Protein AF-A0A498EM86-F1 (afdb_monomer_lite)

pLDDT: mean 83.95, std 16.19, range [26.14, 98.5]

Radius of gyration: 15.12 Å; chains: 1; bounding box: 39×37×33 Å

Sequence (147 aa):
GKTGVGKTAASRYLLGHLREDASHYDDIHLTVVFLNCDGLTSSYQIATRLVNEFRSESNQISTTGYPLGSVYEMLWQELDECGGTIIIVLDEIDHVNDDSILYQLPRARANGNLDVAKVGLIGISNDFSFRDDLSPKVKSSLCEQEI

Secondary structure (DSSP, 8-state):
--------HHHHHHHHHHHHHHTT-TT--EEEEEEE-TT--SHHHHHHHHHHHHS-GGGPPPSSSS-HHHHHHHHHHHHHHH-SEEEEEEESGGG-S-THHHHHHHHTTTTTS-SS-EEEEEE--S-SSHHHHS-HHHHTTS-----

Foldseek 3Di:
DDDDPDDPPVVVVVVVVVVVVCVVPPPAPEAEAEDECVVPAEPLQVLLVLLQSLDDPVPRDDSDDDDSVVSLLSSLVSQQVSFGEYEYEYEQCLNYPYCVNLLCQQCVVVVVSHDGYHYHYHYHHPDPCSLVVDDPSSVVSHDDDDD

Structure (mmCIF, N/CA/C/O backbone):
data_AF-A0A498EM86-F1
#
_entry.id   AF-A0A498EM86-F1
#
loop_
_atom_site.group_PDB
_atom_site.id
_atom_site.type_symbol
_atom_site.label_atom_id
_atom_site.label_alt_id
_atom_site.label_comp_id
_atom_site.label_asym_id
_atom_site.label_entity_id
_atom_site.label_seq_id
_atom_site.pdbx_PDB_ins_code
_atom_site.Cartn_x
_atom_site.Cartn_y
_atom_site.Cartn_z
_atom_site.occupancy
_atom_site.B_iso_or_equiv
_atom_site.auth_seq_id
_atom_site.auth_comp_id
_atom_site.auth_asym_id
_atom_site.auth_atom_id
_atom_site.pdbx_PDB_model_num
ATOM 1 N N . GLY A 1 1 ? -4.298 20.903 -8.426 1.00 28.09 1 GLY A N 1
ATOM 2 C CA . GLY A 1 1 ? -5.607 21.269 -7.861 1.00 28.09 1 GLY A CA 1
ATOM 3 C C . GLY A 1 1 ? -6.667 20.366 -8.446 1.00 28.09 1 GLY A C 1
ATOM 4 O O . GLY A 1 1 ? -6.663 20.220 -9.655 1.00 28.09 1 GLY A O 1
ATOM 5 N N . LYS A 1 2 ? -7.520 19.820 -7.567 1.00 26.14 2 LYS A N 1
ATOM 6 C CA . LYS A 1 2 ? -8.836 19.189 -7.792 1.00 26.14 2 LYS A CA 1
ATOM 7 C C . LYS A 1 2 ? -8.917 18.002 -8.771 1.00 26.14 2 LYS A C 1
ATOM 9 O O . LYS A 1 2 ? -8.763 18.161 -9.973 1.00 26.14 2 LYS A O 1
ATOM 14 N N . THR A 1 3 ? -9.194 16.840 -8.174 1.00 47.88 3 THR A N 1
ATOM 15 C CA . THR A 1 3 ? -9.967 15.686 -8.674 1.00 47.88 3 THR A CA 1
ATOM 16 C C . THR A 1 3 ? -10.170 15.558 -10.189 1.00 47.88 3 THR A C 1
ATOM 18 O O . THR A 1 3 ? -10.907 16.314 -10.816 1.00 47.88 3 THR A O 1
ATOM 21 N N . GLY A 1 4 ? -9.609 14.485 -10.749 1.00 34.81 4 GLY A N 1
ATOM 22 C CA . GLY A 1 4 ? -9.883 14.006 -12.099 1.00 34.81 4 GLY A CA 1
ATOM 23 C C . GLY A 1 4 ? -10.125 12.506 -12.064 1.00 34.81 4 GLY A C 1
ATOM 24 O O . GLY A 1 4 ? -9.193 11.716 -12.055 1.00 34.81 4 GLY A O 1
ATOM 25 N N . VAL A 1 5 ? -11.395 12.133 -12.012 1.00 45.94 5 VAL A N 1
ATOM 26 C CA . VAL A 1 5 ? -11.903 10.765 -12.077 1.00 45.94 5 VAL A CA 1
ATOM 27 C C . VAL A 1 5 ? -11.406 10.033 -13.335 1.00 45.94 5 VAL A C 1
ATOM 29 O O . VAL A 1 5 ? -11.967 10.136 -14.429 1.00 45.94 5 VAL A O 1
ATOM 32 N N . GLY A 1 6 ? -10.331 9.268 -13.152 1.00 42.25 6 GLY A N 1
ATOM 33 C CA . GLY A 1 6 ? -9.936 8.131 -13.975 1.00 42.25 6 GLY A CA 1
ATOM 34 C C . GLY A 1 6 ? -8.578 8.237 -14.671 1.00 42.25 6 GLY A C 1
ATOM 35 O O . GLY A 1 6 ? -7.993 9.304 -14.812 1.00 42.25 6 GLY A O 1
ATOM 36 N N . LYS A 1 7 ? -8.226 7.114 -15.304 1.00 45.16 7 LYS A N 1
ATOM 37 C CA . LYS A 1 7 ? -7.698 7.049 -16.677 1.00 45.16 7 LYS A CA 1
ATOM 38 C C . LYS A 1 7 ? -6.240 6.619 -16.905 1.00 45.16 7 LYS A C 1
ATOM 40 O O . LYS A 1 7 ? -5.751 6.955 -17.977 1.00 45.16 7 LYS A O 1
ATOM 45 N N . THR A 1 8 ? -5.621 5.733 -16.126 1.00 54.03 8 THR A N 1
ATOM 46 C CA . THR A 1 8 ? -4.730 4.776 -16.818 1.00 54.03 8 THR A CA 1
ATOM 47 C C . THR A 1 8 ? -5.653 3.843 -17.612 1.00 54.03 8 THR A C 1
ATOM 49 O O . THR A 1 8 ? -6.637 3.321 -17.076 1.00 54.03 8 THR A O 1
ATOM 52 N N . ALA A 1 9 ? -5.447 3.706 -18.926 1.00 55.88 9 ALA A N 1
ATOM 53 C CA . ALA A 1 9 ? -6.233 2.773 -19.742 1.00 55.88 9 ALA A CA 1
ATOM 54 C C . ALA A 1 9 ? -6.160 1.352 -19.155 1.00 55.88 9 ALA A C 1
ATOM 56 O O . ALA A 1 9 ? -7.182 0.672 -19.106 1.00 55.88 9 ALA A O 1
ATOM 57 N N . ALA A 1 10 ? -4.995 0.999 -18.599 1.00 53.12 10 ALA A N 1
ATOM 58 C CA . ALA A 1 10 ? -4.759 -0.204 -17.813 1.00 53.12 10 ALA A CA 1
ATOM 59 C C . ALA A 1 10 ? -5.669 -0.291 -16.577 1.00 53.12 10 ALA A C 1
ATOM 61 O O . ALA A 1 10 ? -6.350 -1.294 -16.412 1.00 53.12 10 ALA A O 1
ATOM 62 N N . SER A 1 11 ? -5.792 0.766 -15.762 1.00 55.50 11 SER A N 1
ATOM 63 C CA . SER A 1 11 ? -6.694 0.768 -14.597 1.00 55.50 11 SER A CA 1
ATOM 64 C C . SER A 1 11 ? -8.156 0.577 -14.983 1.00 55.50 11 SER A C 1
ATOM 66 O O . SER A 1 11 ? -8.863 -0.180 -14.331 1.00 55.50 11 SER A O 1
ATOM 68 N N . ARG A 1 12 ? -8.630 1.228 -16.059 1.00 61.53 12 ARG A N 1
ATOM 69 C CA . ARG A 1 12 ? -9.997 0.999 -16.567 1.00 61.53 12 ARG A CA 1
ATOM 70 C C . ARG A 1 12 ? -10.184 -0.414 -17.109 1.00 61.53 12 ARG A C 1
ATOM 72 O O . ARG A 1 12 ? -11.248 -0.986 -16.907 1.00 61.53 12 ARG A O 1
ATOM 79 N N . TYR A 1 13 ? -9.182 -0.939 -17.805 1.00 66.12 13 TYR A N 1
ATOM 80 C CA . TYR A 1 13 ? -9.196 -2.287 -18.357 1.00 66.12 13 TYR A CA 1
ATOM 81 C C . TYR A 1 13 ? -9.231 -3.348 -17.248 1.00 66.12 13 TYR A C 1
ATOM 83 O O . TYR A 1 13 ? -10.103 -4.215 -17.271 1.00 66.12 13 TYR A O 1
ATOM 91 N N . LEU A 1 14 ? -8.360 -3.218 -16.241 1.00 65.94 14 LEU A N 1
ATOM 92 C CA . LEU A 1 14 ? -8.305 -4.078 -15.057 1.00 65.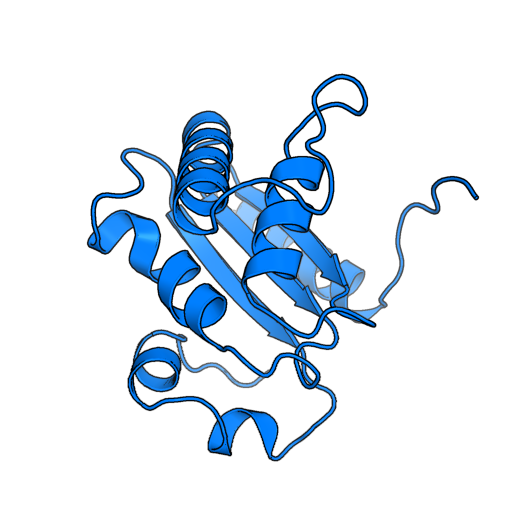94 14 LEU A CA 1
ATOM 93 C C . LEU A 1 14 ? -9.581 -3.965 -14.222 1.00 65.94 14 LEU A C 1
ATOM 95 O O . LEU A 1 14 ? -10.134 -4.981 -13.829 1.00 65.94 14 LEU A O 1
ATOM 99 N N . LEU A 1 15 ? -10.098 -2.752 -13.991 1.00 66.62 15 LEU A N 1
ATOM 100 C CA . LEU A 1 15 ? -11.383 -2.559 -13.308 1.00 66.62 15 LEU A CA 1
ATOM 101 C C . LEU A 1 15 ? -12.545 -3.200 -14.063 1.00 66.62 15 LEU A C 1
ATOM 103 O O . LEU A 1 15 ? -13.452 -3.721 -13.424 1.00 66.62 15 LEU A O 1
ATOM 107 N N . GLY A 1 16 ? -12.536 -3.124 -15.396 1.00 67.81 16 GLY A N 1
ATOM 108 C CA . GLY A 1 16 ? -13.518 -3.790 -16.246 1.00 67.81 16 GLY A CA 1
ATOM 109 C C . GLY A 1 16 ? -13.483 -5.301 -16.044 1.00 67.81 16 GLY A C 1
ATOM 110 O O . GLY A 1 16 ? -14.495 -5.866 -15.648 1.00 67.81 16 GLY A O 1
ATOM 111 N N . HIS A 1 17 ? -12.306 -5.911 -16.207 1.00 69.44 17 HIS A N 1
ATOM 112 C CA . HIS A 1 17 ? -12.110 -7.354 -16.035 1.00 69.44 17 HIS A CA 1
ATOM 113 C C . HIS A 1 17 ? -12.442 -7.827 -14.618 1.00 69.44 17 HIS A C 1
ATOM 115 O O . HIS A 1 17 ? -13.235 -8.741 -14.447 1.00 69.44 17 HIS A O 1
ATOM 121 N N . LEU A 1 18 ? -11.915 -7.161 -13.586 1.00 69.50 18 LEU A N 1
ATOM 122 C CA . LEU A 1 18 ? -12.145 -7.553 -12.193 1.00 69.50 18 LEU A CA 1
ATOM 123 C C . LEU A 1 18 ? -13.623 -7.448 -11.796 1.00 69.50 18 LEU A C 1
ATOM 125 O O . LEU A 1 18 ? -14.111 -8.268 -11.023 1.00 69.50 18 LEU A O 1
ATOM 129 N N . ARG A 1 19 ? -14.349 -6.446 -12.311 1.00 67.19 19 ARG A N 1
ATOM 130 C CA . ARG A 1 19 ? -15.796 -6.322 -12.079 1.00 67.19 19 ARG A CA 1
ATOM 131 C C . ARG A 1 19 ? -16.596 -7.353 -12.860 1.00 67.19 19 ARG A C 1
ATOM 133 O O . ARG A 1 19 ? -17.590 -7.838 -12.333 1.00 67.19 19 ARG A O 1
ATOM 140 N N . GLU A 1 20 ? -16.191 -7.669 -14.084 1.00 70.44 20 GLU A N 1
ATOM 141 C CA . GLU A 1 20 ? -16.825 -8.711 -14.890 1.00 70.44 20 GLU A CA 1
ATOM 142 C C . GLU A 1 20 ? -16.652 -10.083 -14.224 1.00 70.44 20 GLU A C 1
ATOM 144 O O . GLU A 1 20 ? -17.643 -10.766 -13.970 1.00 70.44 20 GLU A O 1
ATOM 149 N N . ASP A 1 21 ? -15.442 -10.428 -13.790 1.00 67.38 21 ASP A N 1
ATOM 150 C CA . ASP A 1 21 ? -15.167 -11.664 -13.053 1.00 67.38 21 ASP A CA 1
ATOM 151 C C . ASP A 1 21 ? -15.929 -11.724 -11.720 1.00 67.38 21 ASP A C 1
ATOM 153 O O . ASP A 1 21 ? -16.558 -12.736 -11.410 1.00 67.38 21 ASP A O 1
ATOM 157 N N . ALA A 1 22 ? -15.953 -10.627 -10.952 1.00 66.56 22 ALA A N 1
ATOM 158 C CA . ALA A 1 22 ? -16.691 -10.564 -9.689 1.00 66.56 22 ALA A CA 1
ATOM 159 C C . ALA A 1 22 ? -18.216 -10.624 -9.876 1.00 66.56 22 ALA A C 1
ATOM 161 O O . ALA A 1 22 ? -18.907 -11.143 -9.006 1.00 66.56 22 ALA A O 1
ATOM 162 N N . SER A 1 23 ? -18.751 -10.153 -11.009 1.00 65.25 23 SER A N 1
ATOM 163 C CA . SER A 1 23 ? -20.196 -10.194 -11.290 1.00 65.25 23 SER A CA 1
ATOM 164 C C . SER A 1 23 ? -20.757 -11.611 -11.440 1.00 65.25 23 SER A C 1
ATOM 166 O O . SER A 1 23 ? -21.970 -11.795 -11.379 1.00 65.25 23 SER A O 1
ATOM 168 N N . HIS A 1 24 ? -19.888 -12.615 -11.590 1.00 64.25 24 HIS A N 1
ATOM 169 C CA . HIS A 1 24 ? -20.275 -14.024 -11.620 1.00 64.25 24 HIS A CA 1
ATOM 170 C C . HIS A 1 24 ? -20.559 -14.609 -10.226 1.00 64.25 24 HIS A C 1
ATOM 172 O O . HIS A 1 24 ? -21.043 -15.738 -10.13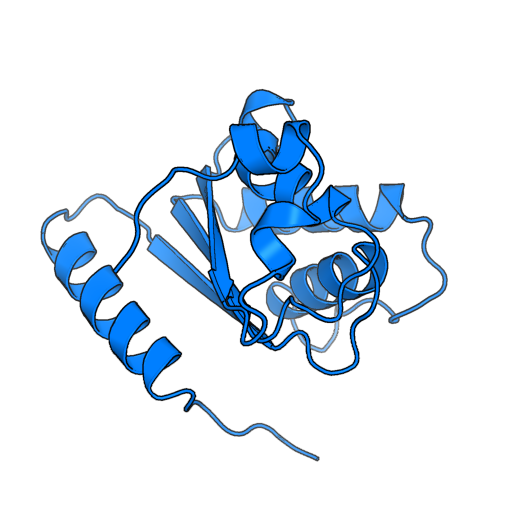5 1.00 64.25 24 HIS A O 1
ATOM 178 N N . TYR A 1 25 ? -20.275 -13.862 -9.155 1.00 64.69 25 TYR A N 1
ATOM 179 C CA . TYR A 1 25 ? -20.435 -14.301 -7.773 1.00 64.69 25 TYR A CA 1
ATOM 180 C C . TYR A 1 25 ? -21.193 -13.240 -6.962 1.00 64.69 25 TYR A C 1
ATOM 182 O O . TYR A 1 25 ? -20.641 -12.203 -6.593 1.00 64.69 25 TYR A O 1
ATOM 190 N N . ASP A 1 26 ? -22.465 -13.511 -6.658 1.00 61.09 26 ASP A N 1
ATOM 191 C CA . ASP A 1 26 ? -23.351 -12.601 -5.909 1.00 61.09 26 ASP A CA 1
ATOM 192 C C . ASP A 1 26 ? -22.895 -12.342 -4.452 1.00 61.09 26 ASP A C 1
ATOM 194 O O . ASP A 1 26 ? -23.424 -11.457 -3.780 1.00 61.09 26 ASP A O 1
ATOM 198 N N . ASP A 1 27 ? -21.918 -13.100 -3.946 1.00 69.00 27 ASP A N 1
ATOM 199 C CA . ASP A 1 27 ? -21.420 -13.067 -2.567 1.00 69.00 27 ASP A CA 1
ATOM 200 C C . ASP A 1 27 ? -20.033 -12.414 -2.402 1.00 69.00 27 ASP A C 1
ATOM 202 O O . ASP A 1 27 ? -19.512 -12.337 -1.284 1.00 69.00 27 ASP A O 1
ATOM 206 N N . ILE A 1 28 ? -19.425 -11.900 -3.480 1.00 72.62 28 ILE A N 1
ATOM 207 C CA . ILE A 1 28 ? -18.108 -11.254 -3.412 1.00 72.62 28 ILE A CA 1
ATOM 208 C C . ILE A 1 28 ? -18.252 -9.732 -3.300 1.00 72.62 28 ILE A C 1
ATOM 210 O O . ILE A 1 28 ? -18.450 -9.012 -4.277 1.00 72.62 28 ILE A O 1
ATOM 214 N N . HIS A 1 29 ? -18.033 -9.213 -2.091 1.00 82.25 29 HIS A N 1
ATOM 215 C CA . HIS A 1 29 ? -17.746 -7.793 -1.889 1.00 82.25 29 HIS A CA 1
ATOM 216 C C . HIS A 1 29 ? -16.298 -7.500 -2.296 1.00 82.25 29 HIS A C 1
ATOM 218 O O . HIS A 1 29 ? -15.367 -7.779 -1.536 1.00 82.25 29 HIS A O 1
ATOM 224 N N . LEU A 1 30 ? -16.121 -6.972 -3.511 1.00 85.75 30 LEU A N 1
ATOM 225 C CA . LEU A 1 30 ? -14.827 -6.573 -4.060 1.00 85.75 30 LEU A CA 1
ATOM 226 C C . LEU A 1 30 ? -14.661 -5.046 -4.036 1.00 85.75 30 LEU A C 1
ATOM 228 O O . LEU A 1 30 ? -15.377 -4.321 -4.729 1.00 85.75 30 LEU A O 1
ATOM 232 N N . THR A 1 31 ? -13.646 -4.578 -3.317 1.00 88.25 31 THR A N 1
ATOM 233 C CA . THR A 1 31 ? -13.151 -3.199 -3.366 1.00 88.25 31 THR A CA 1
ATOM 234 C C . THR A 1 31 ? -11.849 -3.168 -4.157 1.00 88.25 31 THR A C 1
ATOM 236 O O . THR A 1 31 ? -10.963 -3.987 -3.932 1.00 88.25 31 THR A O 1
ATOM 239 N N . VAL A 1 32 ? -11.704 -2.218 -5.083 1.00 87.06 32 VAL A N 1
ATOM 240 C CA . VAL A 1 32 ? -10.452 -2.024 -5.828 1.00 87.06 32 VAL A CA 1
ATOM 241 C C . VAL A 1 32 ? -9.947 -0.608 -5.594 1.00 87.06 32 VAL A C 1
ATOM 243 O O . VAL A 1 32 ? -10.663 0.353 -5.874 1.00 87.06 32 VAL A O 1
ATOM 246 N N . VAL A 1 33 ? -8.718 -0.490 -5.096 1.00 90.38 33 VAL A N 1
ATOM 247 C CA . VAL A 1 33 ? -8.049 0.782 -4.799 1.00 90.38 33 VAL A CA 1
ATOM 248 C C . VAL A 1 33 ? -6.858 0.941 -5.727 1.00 90.38 33 VAL A C 1
ATOM 250 O O . VAL A 1 33 ? -6.037 0.037 -5.835 1.00 90.38 33 VAL A O 1
ATOM 253 N N . PHE A 1 34 ? -6.763 2.088 -6.394 1.00 89.75 34 PHE A N 1
ATOM 254 C CA . PHE A 1 34 ? -5.641 2.426 -7.267 1.00 89.75 34 PHE A CA 1
ATOM 255 C C . PHE A 1 34 ? -4.816 3.534 -6.634 1.00 89.75 34 PHE A C 1
ATOM 257 O O . PHE A 1 34 ? -5.361 4.580 -6.292 1.00 89.75 34 PHE A O 1
ATOM 264 N N . LEU A 1 35 ? -3.507 3.328 -6.557 1.00 92.25 35 LEU A N 1
ATOM 265 C CA . LEU A 1 35 ? -2.551 4.340 -6.146 1.00 92.25 35 LEU A CA 1
ATOM 266 C C . LEU A 1 35 ? -1.452 4.441 -7.202 1.00 92.25 35 LEU A C 1
ATOM 268 O O . LEU A 1 35 ? -0.732 3.479 -7.447 1.00 92.25 35 LEU A O 1
ATOM 272 N N . ASN A 1 36 ? -1.315 5.617 -7.808 1.00 90.75 36 ASN A N 1
ATOM 273 C CA . ASN A 1 36 ? -0.131 5.939 -8.593 1.00 90.75 36 ASN A CA 1
ATOM 274 C C . ASN A 1 36 ? 1.014 6.293 -7.626 1.00 90.75 36 ASN A C 1
ATOM 276 O O . ASN A 1 36 ? 0.833 7.101 -6.709 1.00 90.75 36 ASN A O 1
ATOM 280 N N . CYS A 1 37 ? 2.155 5.631 -7.802 1.00 91.75 37 CYS A N 1
ATOM 281 C CA . CYS A 1 37 ? 3.328 5.745 -6.948 1.00 91.75 37 CYS A CA 1
ATOM 282 C C . CYS A 1 37 ? 4.378 6.732 -7.476 1.00 91.75 37 CYS A C 1
ATOM 284 O O . CYS A 1 37 ? 5.449 6.821 -6.875 1.00 91.75 37 CYS A O 1
ATOM 286 N N . ASP A 1 38 ? 4.072 7.526 -8.507 1.00 89.81 38 ASP A N 1
ATOM 287 C CA . ASP A 1 38 ? 4.975 8.571 -8.986 1.00 89.81 38 ASP A CA 1
ATOM 288 C C . ASP A 1 38 ? 5.343 9.542 -7.854 1.00 89.81 38 ASP A C 1
ATOM 290 O O . ASP A 1 38 ? 4.510 10.014 -7.068 1.00 89.81 38 ASP A O 1
ATOM 294 N N . GLY A 1 39 ? 6.641 9.805 -7.731 1.00 89.50 39 GLY A N 1
ATOM 295 C CA . GLY A 1 39 ? 7.216 10.597 -6.646 1.00 89.50 39 GLY A CA 1
ATOM 296 C C . GLY A 1 39 ? 7.159 9.957 -5.248 1.00 89.50 39 GLY A C 1
ATOM 297 O O . GLY A 1 39 ? 7.576 10.606 -4.282 1.00 89.50 39 GLY A O 1
ATOM 298 N N . LEU A 1 40 ? 6.677 8.717 -5.098 1.00 92.94 40 LEU A N 1
ATOM 299 C CA . LEU A 1 40 ? 6.754 7.949 -3.852 1.00 92.94 40 LEU A CA 1
ATOM 300 C C . LEU A 1 40 ? 7.975 7.024 -3.900 1.00 92.94 40 LEU A C 1
ATOM 302 O O . LEU A 1 40 ? 8.118 6.204 -4.797 1.00 92.94 40 LEU A O 1
ATOM 306 N N . THR A 1 41 ? 8.855 7.126 -2.906 1.00 91.75 41 THR A N 1
ATOM 307 C CA . THR A 1 41 ? 10.137 6.401 -2.892 1.00 91.75 41 THR A CA 1
ATOM 308 C C . THR A 1 41 ? 10.248 5.380 -1.765 1.00 91.75 41 THR A C 1
ATOM 310 O O . THR A 1 41 ? 11.260 4.681 -1.659 1.00 91.75 41 THR A O 1
ATOM 313 N N . SER A 1 42 ? 9.229 5.285 -0.904 1.00 93.69 42 SER A N 1
ATOM 314 C CA . SER A 1 42 ? 9.243 4.444 0.295 1.00 93.69 42 SER A CA 1
ATOM 315 C C . SER A 1 42 ? 7.882 3.830 0.620 1.00 93.69 42 SER A C 1
ATOM 317 O O . SER A 1 42 ? 6.830 4.436 0.393 1.00 93.69 42 SER A O 1
ATOM 319 N N . SER A 1 43 ? 7.913 2.665 1.272 1.00 94.62 43 SER A N 1
ATOM 320 C CA . SER A 1 43 ? 6.722 2.011 1.826 1.00 94.62 43 SER A CA 1
ATOM 321 C C . SER A 1 43 ? 5.949 2.897 2.806 1.00 94.62 43 SER A C 1
ATOM 323 O O . SER A 1 43 ? 4.726 2.826 2.851 1.00 94.62 43 SER A O 1
ATOM 325 N N . TYR A 1 44 ? 6.636 3.773 3.552 1.00 95.88 44 TYR A N 1
ATOM 326 C CA . TYR A 1 44 ? 5.993 4.756 4.430 1.00 95.88 44 TYR A CA 1
ATOM 327 C C . TYR A 1 44 ? 5.031 5.663 3.660 1.00 95.88 44 TYR A C 1
ATOM 329 O O . TYR A 1 44 ? 3.865 5.788 4.023 1.00 95.88 44 TYR A O 1
ATOM 337 N N . GLN A 1 45 ? 5.513 6.271 2.573 1.00 95.81 45 GLN A N 1
ATOM 338 C CA . GLN A 1 45 ? 4.714 7.196 1.776 1.00 95.81 45 GLN A CA 1
ATOM 339 C C . GLN A 1 45 ? 3.525 6.484 1.131 1.00 95.81 45 GLN A C 1
ATOM 341 O O . GLN A 1 45 ? 2.422 7.024 1.145 1.00 95.81 45 GLN A O 1
ATOM 346 N N . ILE A 1 46 ? 3.730 5.265 0.625 1.00 96.38 46 ILE A N 1
ATOM 347 C CA . ILE A 1 46 ? 2.653 4.434 0.076 1.00 96.38 46 ILE A CA 1
ATOM 348 C C . ILE A 1 46 ? 1.612 4.125 1.153 1.00 96.38 46 ILE A C 1
ATOM 350 O O . ILE A 1 46 ? 0.431 4.381 0.940 1.00 96.38 46 ILE A O 1
ATOM 354 N N . ALA A 1 47 ? 2.028 3.644 2.326 1.00 97.44 47 ALA A N 1
ATOM 355 C CA . ALA A 1 47 ? 1.112 3.310 3.412 1.00 97.44 47 ALA A CA 1
ATOM 356 C C . ALA A 1 47 ? 0.304 4.534 3.872 1.00 97.44 47 ALA A C 1
ATOM 358 O O . ALA A 1 47 ? -0.912 4.448 4.020 1.00 97.44 47 ALA A O 1
ATOM 359 N N . THR A 1 48 ? 0.943 5.699 4.022 1.00 97.56 48 THR A N 1
ATOM 360 C CA . THR A 1 48 ? 0.242 6.942 4.371 1.00 97.56 48 THR A CA 1
ATOM 361 C C . THR A 1 48 ? -0.760 7.365 3.298 1.00 97.56 48 THR A C 1
A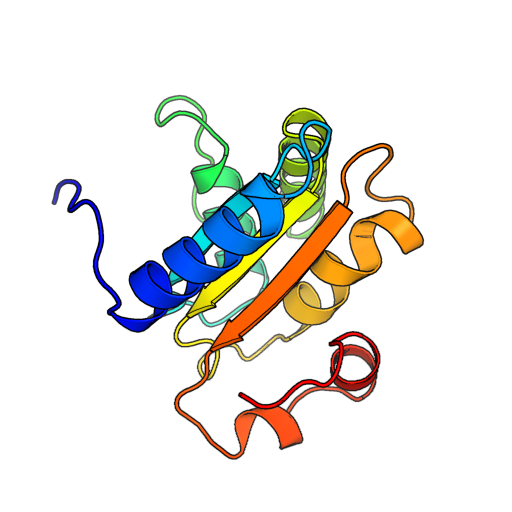TOM 363 O O . THR A 1 48 ? -1.864 7.799 3.627 1.00 97.56 48 THR A O 1
ATOM 366 N N . ARG A 1 49 ? -0.404 7.234 2.014 1.00 96.75 49 ARG A N 1
ATOM 367 C CA . ARG A 1 49 ? -1.331 7.516 0.912 1.00 96.75 49 ARG A CA 1
ATOM 368 C C . ARG A 1 49 ? -2.523 6.571 0.940 1.00 96.75 49 ARG A C 1
ATOM 370 O O . ARG A 1 49 ? -3.642 7.059 0.889 1.00 96.75 49 ARG A O 1
ATOM 377 N N . LEU A 1 50 ? -2.293 5.270 1.109 1.00 97.31 50 LEU A N 1
ATOM 378 C CA . LEU A 1 50 ? -3.363 4.280 1.212 1.00 97.31 50 LEU A CA 1
ATOM 379 C C . LEU A 1 50 ? -4.307 4.584 2.380 1.00 97.31 50 LEU A C 1
ATOM 381 O O . LEU A 1 50 ? -5.508 4.629 2.157 1.00 97.31 50 LEU A O 1
ATOM 385 N N . VAL A 1 51 ? -3.801 4.890 3.583 1.00 98.06 51 VAL A N 1
ATOM 386 C CA . VAL A 1 51 ? -4.652 5.321 4.717 1.00 98.06 51 VAL A CA 1
ATOM 387 C C . VAL A 1 51 ? -5.568 6.476 4.305 1.00 98.06 51 VAL A C 1
ATOM 389 O O . VAL A 1 51 ? -6.765 6.461 4.575 1.00 98.06 51 VAL A O 1
ATOM 392 N N . ASN A 1 52 ? -5.018 7.470 3.611 1.00 96.25 52 ASN A N 1
ATOM 393 C CA . ASN A 1 52 ? -5.775 8.639 3.179 1.00 96.25 52 ASN A CA 1
ATOM 394 C C . ASN A 1 52 ? -6.764 8.364 2.034 1.00 96.25 52 ASN A C 1
ATOM 396 O O . ASN A 1 52 ? -7.692 9.156 1.882 1.00 96.25 52 ASN A O 1
ATOM 400 N N . GLU A 1 53 ? -6.597 7.282 1.265 1.00 94.50 53 GLU A N 1
ATOM 401 C CA . GLU A 1 53 ? -7.574 6.830 0.258 1.00 94.50 53 GLU A CA 1
ATOM 402 C C . GLU A 1 53 ? -8.815 6.192 0.899 1.00 94.50 53 GLU A C 1
ATOM 404 O O . GLU A 1 53 ? -9.916 6.320 0.366 1.00 94.50 53 GLU A O 1
ATOM 409 N N . PHE A 1 54 ? -8.666 5.532 2.052 1.00 94.12 54 PHE A N 1
ATOM 410 C CA . PHE A 1 54 ? -9.802 4.958 2.786 1.00 94.12 54 PHE A CA 1
ATOM 411 C C . PHE A 1 54 ? -10.515 5.979 3.684 1.00 94.12 54 PHE A C 1
ATOM 413 O O . PHE A 1 54 ? -11.698 5.823 3.989 1.00 94.12 54 PHE A O 1
ATOM 420 N N . ARG A 1 55 ? -9.829 7.060 4.073 1.00 94.44 55 ARG A N 1
ATOM 421 C CA . ARG A 1 55 ? -10.382 8.101 4.947 1.00 94.44 55 ARG A CA 1
ATOM 422 C C . ARG A 1 55 ? -11.039 9.245 4.183 1.00 94.44 55 ARG A C 1
ATOM 424 O O . ARG A 1 55 ? -10.596 9.663 3.118 1.00 94.44 55 ARG A O 1
ATOM 431 N N . SER A 1 56 ? -12.057 9.845 4.801 1.00 92.94 56 SER A N 1
ATOM 432 C CA . SER A 1 56 ? -12.604 11.127 4.345 1.00 92.94 56 SER A CA 1
ATOM 433 C C . SER A 1 56 ? -11.554 12.239 4.432 1.00 92.94 56 SER A C 1
ATOM 435 O O . SER A 1 56 ? -10.689 12.216 5.308 1.00 92.94 56 SER A O 1
ATOM 437 N N . GLU A 1 57 ? -11.679 13.272 3.590 1.00 89.62 57 GLU A N 1
ATOM 438 C CA . GLU A 1 57 ? -10.753 14.421 3.561 1.00 89.62 57 GLU A CA 1
ATOM 439 C C . GLU A 1 57 ? -10.523 15.052 4.948 1.00 89.62 57 GLU A C 1
ATOM 441 O O . GLU A 1 57 ? -9.419 15.486 5.264 1.00 89.62 57 GLU A O 1
ATOM 446 N N . SER A 1 58 ? -11.551 15.068 5.804 1.00 93.31 58 SER A N 1
ATOM 447 C CA . SER A 1 58 ? -11.483 15.619 7.164 1.00 93.31 58 SER A CA 1
ATOM 448 C C . SER A 1 58 ? -10.653 14.789 8.150 1.00 93.31 58 SER A C 1
ATOM 450 O O . SER A 1 58 ? -10.278 15.308 9.198 1.00 93.31 58 SER A O 1
ATOM 452 N N . ASN A 1 59 ? -10.406 13.514 7.844 1.00 94.75 59 ASN A N 1
ATOM 453 C CA . ASN A 1 59 ? -9.769 12.540 8.735 1.00 94.75 59 ASN A CA 1
ATOM 454 C C . ASN A 1 59 ? -8.407 12.058 8.209 1.00 94.75 59 ASN A C 1
ATOM 456 O O . ASN A 1 59 ? -7.786 11.178 8.809 1.00 94.75 59 ASN A O 1
ATOM 460 N N . GLN A 1 60 ? -7.936 12.615 7.092 1.00 95.69 60 GLN A N 1
ATOM 461 C CA . GLN A 1 60 ? -6.638 12.276 6.525 1.00 95.69 60 GLN A CA 1
ATOM 462 C C . GLN A 1 60 ? -5.496 12.635 7.481 1.00 95.69 60 GLN A C 1
ATOM 464 O O . GLN A 1 60 ? -5.516 13.657 8.169 1.00 95.69 60 GLN A O 1
ATOM 469 N N . ILE A 1 61 ? -4.472 11.788 7.500 1.00 96.19 61 ILE A N 1
ATOM 470 C CA . ILE A 1 61 ? -3.244 12.028 8.251 1.00 96.19 61 ILE A CA 1
ATOM 471 C C . ILE A 1 61 ? -2.251 12.834 7.416 1.00 96.19 61 ILE A C 1
ATOM 473 O O . ILE A 1 61 ? -2.203 12.740 6.186 1.00 96.19 61 ILE A O 1
ATOM 477 N N . SER A 1 62 ? -1.418 13.610 8.109 1.00 93.81 62 SER A N 1
ATOM 478 C CA . SER A 1 62 ? -0.259 14.261 7.498 1.00 93.81 62 SER A CA 1
ATOM 479 C C . SER A 1 62 ? 0.661 13.222 6.852 1.00 93.81 62 SER A C 1
ATOM 481 O O . SER A 1 62 ? 0.845 12.125 7.377 1.00 93.81 62 SER A O 1
ATOM 483 N N . THR A 1 63 ? 1.308 13.599 5.748 1.00 85.94 63 THR A N 1
ATOM 484 C CA . THR A 1 63 ? 2.285 12.754 5.043 1.00 85.94 63 THR A CA 1
ATOM 485 C C . THR A 1 63 ? 3.586 12.546 5.819 1.00 85.94 63 THR A C 1
ATOM 487 O O . THR A 1 63 ? 4.487 11.885 5.317 1.00 85.94 63 THR A O 1
ATOM 490 N N . THR A 1 64 ? 3.725 13.156 6.997 1.00 89.31 64 THR A N 1
ATOM 491 C CA . THR A 1 64 ? 4.868 13.029 7.908 1.00 89.31 64 THR A CA 1
ATOM 492 C C . THR A 1 64 ? 4.411 13.154 9.363 1.00 89.31 64 THR A C 1
ATOM 494 O O . THR A 1 64 ? 3.332 13.677 9.648 1.00 89.31 64 THR A O 1
ATOM 497 N N . GLY A 1 65 ? 5.262 12.718 10.297 1.00 91.06 65 GLY A N 1
ATOM 498 C CA . GLY A 1 65 ? 5.082 12.942 11.740 1.00 91.06 65 GLY A CA 1
ATOM 499 C C . GLY A 1 65 ? 4.590 11.725 12.523 1.00 91.06 65 GLY A C 1
ATOM 500 O O . GLY A 1 65 ? 4.675 11.721 13.747 1.00 91.06 65 GLY A O 1
ATOM 501 N N . TYR A 1 66 ? 4.158 10.671 11.831 1.00 95.81 66 TYR A N 1
ATOM 502 C CA . TYR A 1 66 ? 3.811 9.391 12.448 1.00 95.81 66 TYR A CA 1
ATOM 503 C C . TYR A 1 66 ? 4.967 8.393 12.343 1.00 95.81 66 TYR A C 1
ATOM 505 O O . TYR A 1 66 ? 5.585 8.308 11.275 1.00 95.81 66 TYR A O 1
ATOM 513 N N . PRO A 1 67 ? 5.242 7.599 13.394 1.00 96.44 67 PRO A N 1
ATOM 514 C CA . PRO A 1 67 ? 6.074 6.409 13.272 1.00 96.44 67 PRO A CA 1
ATOM 515 C C . PRO A 1 67 ? 5.509 5.455 12.213 1.00 96.44 67 PRO A C 1
ATOM 517 O O . PRO A 1 67 ? 4.293 5.299 12.104 1.00 96.44 67 PRO A O 1
ATOM 520 N N . LEU A 1 68 ? 6.385 4.774 11.466 1.00 94.31 68 LEU A N 1
ATOM 521 C CA . LEU A 1 68 ? 5.983 3.832 10.412 1.00 94.31 68 LEU A CA 1
ATOM 522 C C . LEU A 1 68 ? 5.013 2.756 10.927 1.00 94.31 68 LEU A C 1
ATOM 524 O O . LEU A 1 68 ? 4.019 2.471 10.269 1.00 94.31 68 LEU A O 1
ATOM 528 N N . GLY A 1 69 ? 5.272 2.203 12.118 1.00 96.19 69 GLY A N 1
ATOM 529 C CA . GLY A 1 69 ? 4.395 1.207 12.743 1.00 96.19 69 GLY A CA 1
ATOM 530 C C . GLY A 1 69 ? 2.964 1.713 12.931 1.00 96.19 69 GLY A C 1
ATOM 531 O O . GLY A 1 69 ? 2.027 1.037 12.533 1.00 96.19 69 GLY A O 1
ATOM 532 N N . SER A 1 70 ? 2.797 2.946 13.416 1.00 97.81 70 SER A N 1
ATOM 533 C CA . SER A 1 70 ? 1.474 3.553 13.599 1.00 97.81 70 SER A CA 1
ATOM 534 C C . SER A 1 70 ? 0.747 3.797 12.275 1.00 97.81 70 SER A C 1
ATOM 536 O O . SER A 1 70 ? -0.472 3.690 12.218 1.00 97.81 70 SER A O 1
ATOM 538 N N . VAL A 1 71 ? 1.471 4.116 11.195 1.00 98.25 71 VAL A N 1
ATOM 539 C CA . VAL A 1 71 ? 0.867 4.229 9.854 1.00 98.25 71 VAL A CA 1
ATOM 540 C C . VAL A 1 71 ? 0.364 2.871 9.370 1.00 98.25 71 VAL A C 1
ATOM 542 O O . VAL A 1 71 ? -0.737 2.796 8.834 1.00 98.25 71 VAL A O 1
ATOM 545 N N . TYR A 1 72 ? 1.132 1.803 9.591 1.00 97.94 72 TYR A N 1
ATOM 546 C CA . TYR A 1 72 ? 0.690 0.447 9.275 1.00 97.94 72 TYR A CA 1
ATOM 547 C C . TYR A 1 72 ? -0.521 0.022 10.107 1.00 97.94 72 TYR A C 1
ATOM 549 O O . TYR A 1 72 ? -1.474 -0.489 9.537 1.00 97.94 72 TYR A O 1
ATOM 557 N N . GLU A 1 73 ? -0.524 0.274 11.418 1.00 98.00 73 GLU A N 1
ATOM 558 C CA . GLU A 1 73 ? -1.676 -0.001 12.290 1.00 98.00 73 GLU A CA 1
ATOM 559 C C . GLU A 1 73 ? -2.941 0.706 11.795 1.00 98.00 73 GLU A C 1
ATOM 561 O O . GLU A 1 73 ? -3.990 0.077 11.678 1.00 98.00 73 GLU A O 1
ATOM 566 N N . MET A 1 74 ? -2.826 1.988 11.428 1.00 98.38 74 MET A N 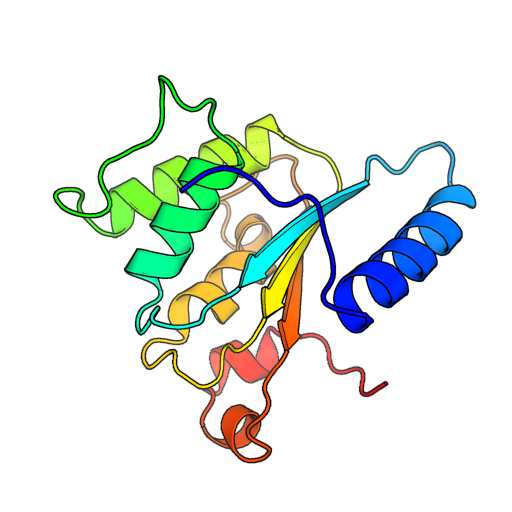1
ATOM 567 C CA . MET A 1 74 ? -3.931 2.726 10.818 1.00 98.38 74 MET A CA 1
ATOM 568 C C . MET A 1 74 ? -4.381 2.077 9.507 1.00 98.38 74 MET A C 1
ATOM 570 O O . MET A 1 74 ? -5.571 1.872 9.321 1.00 98.38 74 MET A O 1
ATOM 574 N N . LEU A 1 75 ? -3.454 1.709 8.619 1.00 98.50 75 LEU A N 1
ATOM 575 C CA . LEU A 1 75 ? -3.790 1.059 7.350 1.00 98.50 75 LEU A CA 1
ATOM 576 C C . LEU A 1 75 ? -4.530 -0.267 7.556 1.00 98.50 75 LEU A C 1
ATOM 578 O O . LEU A 1 75 ? -5.497 -0.539 6.850 1.00 98.50 75 LEU A O 1
ATOM 582 N N . TRP A 1 76 ? -4.096 -1.082 8.517 1.00 98.44 76 TRP A N 1
ATOM 583 C CA . TRP A 1 76 ? -4.758 -2.344 8.839 1.00 98.44 76 TRP A CA 1
ATOM 584 C C . TRP A 1 76 ? -6.176 -2.129 9.341 1.00 98.44 76 TRP A C 1
ATOM 586 O O . TRP A 1 76 ? -7.081 -2.811 8.869 1.00 98.44 76 TRP A O 1
ATOM 596 N N . GLN A 1 77 ? -6.374 -1.141 10.213 1.00 98.12 77 GLN A N 1
ATOM 597 C CA . GLN A 1 77 ? -7.700 -0.766 10.683 1.00 98.12 77 GLN A CA 1
ATOM 598 C C . GLN A 1 77 ? -8.617 -0.371 9.514 1.00 98.12 77 GLN A C 1
ATOM 600 O O . GLN A 1 77 ? -9.701 -0.930 9.391 1.00 98.12 77 GLN A O 1
ATOM 605 N N . GLU A 1 78 ? -8.173 0.520 8.620 1.00 98.06 78 GLU A N 1
ATOM 606 C CA . GLU A 1 78 ? -8.998 0.950 7.478 1.00 98.06 78 GLU A CA 1
ATOM 607 C C . GLU A 1 78 ? -9.356 -0.216 6.538 1.00 98.06 78 GLU A C 1
ATOM 609 O O . GLU A 1 78 ? -10.478 -0.312 6.037 1.00 98.06 78 GLU A O 1
ATOM 614 N N . LEU A 1 79 ? -8.403 -1.120 6.290 1.00 97.81 79 LEU A N 1
ATOM 615 C CA . LEU A 1 79 ? -8.616 -2.283 5.430 1.00 97.81 79 LEU A CA 1
ATOM 616 C C . LEU A 1 79 ? -9.599 -3.277 6.055 1.00 97.81 79 LEU A C 1
ATOM 618 O O . LEU A 1 79 ? -10.459 -3.804 5.351 1.00 97.81 79 LEU A O 1
ATOM 622 N N . ASP A 1 80 ? -9.493 -3.537 7.357 1.00 97.06 80 ASP A N 1
ATOM 623 C CA . ASP A 1 80 ? -10.373 -4.491 8.032 1.00 97.06 80 ASP A CA 1
ATOM 624 C C . ASP A 1 80 ? -11.784 -3.923 8.250 1.00 97.06 80 ASP A C 1
ATOM 626 O O . ASP A 1 80 ? -12.766 -4.649 8.092 1.00 97.06 80 ASP A O 1
ATOM 630 N N . GLU A 1 81 ? -11.902 -2.612 8.490 1.00 96.31 81 GLU A N 1
ATOM 631 C CA . GLU A 1 81 ? -13.182 -1.891 8.498 1.00 96.31 81 GLU A CA 1
ATOM 632 C C . GLU A 1 81 ? -13.858 -1.900 7.118 1.00 96.31 81 GLU A C 1
ATOM 634 O O . GLU A 1 81 ? -15.080 -2.042 7.031 1.00 96.31 81 GLU A O 1
ATOM 639 N N . CYS A 1 82 ? -13.083 -1.796 6.030 1.00 94.25 82 CYS A N 1
ATOM 640 C CA . CYS A 1 82 ? -13.600 -1.955 4.669 1.00 94.25 82 CYS A CA 1
ATOM 641 C C . CYS A 1 82 ? -14.106 -3.387 4.418 1.00 94.25 82 CYS A C 1
ATOM 643 O O . CYS A 1 82 ? -15.151 -3.576 3.789 1.00 94.25 82 CYS A O 1
ATOM 645 N N . GLY A 1 83 ? -13.393 -4.387 4.943 1.00 93.25 83 GLY A N 1
ATOM 646 C CA . GLY A 1 83 ? -13.766 -5.793 4.868 1.00 93.25 83 GLY A CA 1
ATOM 647 C C . GLY A 1 83 ? -13.775 -6.361 3.444 1.00 93.25 83 GLY A C 1
ATOM 648 O O . GLY A 1 83 ? -13.298 -5.760 2.482 1.00 93.25 83 GLY A O 1
ATOM 649 N N . GLY A 1 84 ? -14.314 -7.574 3.302 1.00 91.81 84 GLY A N 1
ATOM 650 C CA . GLY A 1 84 ? -14.431 -8.238 2.002 1.00 91.81 84 GLY A CA 1
ATOM 651 C C . GLY A 1 84 ? -13.081 -8.543 1.342 1.00 91.81 84 GLY A C 1
ATOM 652 O O . GLY A 1 84 ? -12.079 -8.816 2.009 1.00 91.81 84 GLY A O 1
ATOM 653 N N . THR A 1 85 ? -13.074 -8.556 0.010 1.00 91.25 85 THR A N 1
ATOM 654 C CA . THR A 1 85 ? -11.856 -8.689 -0.796 1.00 91.25 85 THR A CA 1
ATOM 655 C C . THR A 1 85 ? -11.439 -7.313 -1.293 1.00 91.25 85 THR A C 1
ATOM 657 O O . THR A 1 85 ? -12.232 -6.611 -1.912 1.00 91.25 85 THR A O 1
ATOM 660 N N . ILE A 1 86 ? -10.188 -6.938 -1.049 1.00 93.12 86 ILE A N 1
ATOM 661 C CA . ILE A 1 86 ? -9.626 -5.643 -1.418 1.00 93.12 86 ILE A CA 1
ATOM 662 C C . ILE A 1 86 ? -8.448 -5.890 -2.352 1.00 93.12 86 ILE A C 1
ATOM 664 O O . ILE A 1 86 ? -7.470 -6.525 -1.968 1.00 93.12 86 ILE A O 1
ATOM 668 N N . ILE A 1 87 ? -8.526 -5.387 -3.577 1.00 91.94 87 ILE A N 1
ATOM 669 C CA . ILE A 1 87 ? -7.407 -5.399 -4.517 1.00 91.94 87 ILE A CA 1
ATOM 670 C C . ILE A 1 87 ? -6.775 -4.015 -4.524 1.00 91.94 87 ILE A C 1
ATOM 672 O O . ILE A 1 87 ? -7.403 -3.037 -4.927 1.00 91.94 87 ILE A O 1
ATOM 676 N N . ILE A 1 88 ? -5.529 -3.940 -4.072 1.00 94.00 88 ILE A N 1
ATOM 677 C CA . ILE A 1 88 ? -4.718 -2.730 -4.137 1.00 94.00 88 ILE A CA 1
ATOM 678 C C . ILE A 1 88 ? -3.874 -2.811 -5.402 1.00 94.00 88 ILE A C 1
ATOM 680 O O . ILE A 1 88 ? -3.117 -3.760 -5.596 1.00 94.00 88 ILE A O 1
ATOM 684 N N . VAL A 1 89 ? -4.007 -1.812 -6.262 1.00 92.00 89 VAL A N 1
ATOM 685 C CA . VAL A 1 89 ? -3.201 -1.653 -7.466 1.00 92.00 89 VAL A CA 1
ATOM 686 C C . VAL A 1 89 ? -2.243 -0.497 -7.246 1.00 92.00 89 VAL A C 1
ATOM 688 O O . VAL A 1 89 ? -2.673 0.636 -7.030 1.00 92.00 89 VAL A O 1
ATOM 691 N N . LEU A 1 90 ? -0.952 -0.796 -7.301 1.00 92.81 90 LEU A N 1
ATOM 692 C CA . LEU A 1 90 ? 0.121 0.180 -7.227 1.00 92.81 90 LEU A CA 1
ATOM 693 C C . LEU A 1 90 ? 0.698 0.356 -8.636 1.00 92.81 90 LEU A C 1
ATOM 695 O O . LEU A 1 90 ? 1.192 -0.607 -9.220 1.00 92.81 90 LEU A O 1
ATOM 699 N N . ASP A 1 91 ? 0.577 1.559 -9.189 1.00 90.25 91 ASP A N 1
ATOM 700 C CA . ASP A 1 91 ? 1.049 1.924 -10.533 1.00 90.25 91 ASP A CA 1
ATOM 701 C C . ASP A 1 91 ? 2.376 2.689 -10.444 1.00 90.25 91 ASP A C 1
ATOM 703 O O . ASP A 1 91 ? 2.553 3.455 -9.500 1.00 90.25 91 ASP A O 1
ATOM 707 N N . GLU A 1 92 ? 3.286 2.500 -11.401 1.00 90.12 92 GLU A N 1
ATOM 708 C CA . GLU A 1 92 ? 4.637 3.107 -11.420 1.00 90.12 92 GLU A CA 1
ATOM 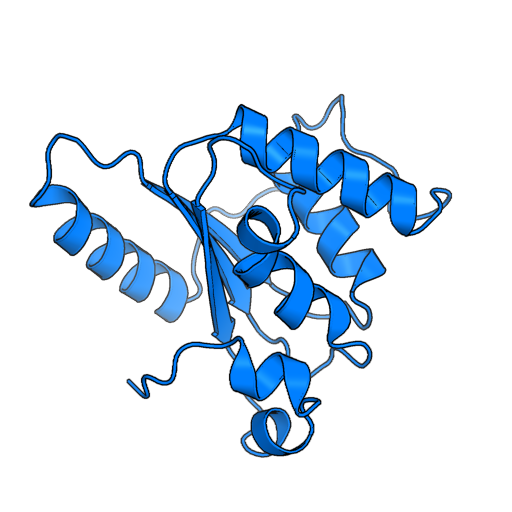709 C C . GLU A 1 92 ? 5.452 2.821 -10.140 1.00 90.12 92 GLU A C 1
ATOM 711 O O . GLU A 1 92 ? 6.025 3.708 -9.503 1.00 90.12 92 GLU A O 1
ATOM 716 N N . ILE A 1 93 ? 5.475 1.551 -9.715 1.00 90.38 93 ILE A N 1
ATOM 717 C CA . ILE A 1 93 ? 6.137 1.141 -8.461 1.00 90.38 93 ILE A CA 1
ATOM 718 C C . ILE A 1 93 ? 7.660 1.042 -8.547 1.00 90.38 93 ILE A C 1
ATOM 720 O O . ILE A 1 93 ? 8.312 0.807 -7.528 1.00 90.38 93 ILE A O 1
ATOM 724 N N . ASP A 1 94 ? 8.236 1.207 -9.734 1.00 88.00 94 ASP A N 1
ATOM 725 C CA . ASP A 1 94 ? 9.669 1.058 -9.982 1.00 88.00 94 ASP A CA 1
ATOM 726 C C . ASP A 1 94 ? 10.540 2.088 -9.251 1.00 88.00 94 ASP A C 1
ATOM 728 O O . ASP A 1 94 ? 11.742 1.896 -9.094 1.00 88.00 94 ASP A O 1
ATOM 732 N N . HIS A 1 95 ? 9.944 3.158 -8.724 1.00 86.69 95 HIS A N 1
ATOM 733 C CA . HIS A 1 95 ? 10.650 4.179 -7.945 1.00 86.69 95 HIS A CA 1
ATOM 734 C C . HIS A 1 95 ? 10.749 3.872 -6.439 1.00 86.69 95 HIS A C 1
ATOM 736 O O . HIS A 1 95 ? 11.378 4.622 -5.681 1.00 86.69 95 HIS A O 1
ATOM 742 N N . VAL A 1 96 ? 10.138 2.778 -5.978 1.00 86.00 96 VAL A N 1
ATOM 743 C CA . VAL A 1 96 ? 10.070 2.418 -4.559 1.00 86.00 96 VAL A CA 1
ATOM 744 C C . VAL A 1 96 ? 11.330 1.663 -4.135 1.00 86.00 96 VAL A C 1
ATOM 746 O O . VAL A 1 96 ? 11.562 0.535 -4.550 1.00 86.00 96 VAL A O 1
ATOM 749 N N . ASN A 1 97 ? 12.122 2.259 -3.237 1.00 84.50 97 ASN A N 1
ATOM 750 C CA . ASN A 1 97 ? 13.385 1.661 -2.775 1.00 84.50 97 ASN A CA 1
ATOM 751 C C . ASN A 1 97 ? 13.204 0.650 -1.631 1.00 84.50 97 ASN A C 1
ATOM 753 O O . ASN A 1 97 ? 14.034 -0.232 -1.436 1.00 84.50 97 ASN A O 1
ATOM 757 N N . ASP A 1 98 ? 12.152 0.819 -0.826 1.00 86.81 98 ASP A N 1
ATOM 758 C CA . ASP A 1 98 ? 11.796 -0.100 0.258 1.00 86.81 98 ASP A CA 1
ATOM 759 C C . ASP A 1 98 ? 10.557 -0.900 -0.138 1.00 86.81 98 ASP A C 1
ATOM 761 O O . ASP A 1 98 ? 9.447 -0.364 -0.135 1.00 86.81 98 ASP A O 1
ATOM 765 N N . ASP A 1 99 ? 10.758 -2.184 -0.428 1.00 84.69 99 ASP A N 1
ATOM 766 C CA . ASP A 1 99 ? 9.740 -3.124 -0.898 1.00 84.69 99 ASP A CA 1
ATOM 767 C C . ASP A 1 99 ? 8.877 -3.734 0.224 1.00 84.69 99 ASP A C 1
ATOM 769 O O . ASP A 1 99 ? 8.059 -4.625 -0.025 1.00 84.69 99 ASP A O 1
ATOM 773 N N . SER A 1 100 ? 9.031 -3.269 1.471 1.00 91.38 100 SER A N 1
ATOM 774 C CA . SER A 1 100 ? 8.356 -3.864 2.626 1.00 91.38 100 SER A CA 1
ATOM 775 C C . SER A 1 100 ? 6.831 -3.901 2.487 1.00 91.38 100 SER A C 1
ATOM 777 O O . SER A 1 100 ? 6.231 -4.933 2.789 1.00 91.38 100 SER A O 1
ATOM 779 N N . ILE A 1 101 ? 6.201 -2.848 1.958 1.00 93.50 101 ILE A N 1
ATOM 780 C CA . ILE A 1 101 ? 4.749 -2.775 1.734 1.00 93.50 101 ILE A CA 1
ATOM 781 C C . ILE A 1 101 ? 4.253 -3.861 0.769 1.00 93.50 101 ILE A C 1
ATOM 783 O O . ILE A 1 101 ? 3.180 -4.425 0.985 1.00 93.50 101 ILE A O 1
ATOM 787 N N . LEU A 1 102 ? 5.063 -4.218 -0.237 1.00 92.56 102 LEU A N 1
ATOM 788 C CA . LEU A 1 102 ? 4.735 -5.243 -1.233 1.00 92.56 102 LEU A CA 1
ATOM 789 C C . LEU A 1 102 ? 4.702 -6.647 -0.615 1.00 92.56 102 LEU A C 1
ATOM 791 O O . LEU A 1 102 ? 3.997 -7.526 -1.101 1.00 92.56 102 LEU A O 1
ATOM 795 N N . TYR A 1 103 ? 5.434 -6.852 0.484 1.00 91.69 103 TYR A N 1
ATOM 796 C CA . TYR A 1 103 ? 5.343 -8.058 1.305 1.00 91.69 103 TYR A CA 1
ATOM 797 C C . TYR A 1 103 ? 4.216 -7.973 2.342 1.00 91.69 103 TYR A C 1
ATOM 799 O O . TYR A 1 103 ? 3.503 -8.951 2.564 1.00 91.69 103 TYR A O 1
ATOM 807 N N . GLN A 1 104 ? 4.067 -6.823 3.008 1.00 94.88 104 GLN A N 1
ATOM 808 C CA . GLN A 1 104 ? 3.132 -6.670 4.124 1.00 94.88 104 GLN A CA 1
ATOM 809 C C . GLN A 1 104 ? 1.672 -6.768 3.673 1.00 94.88 104 GLN A C 1
ATOM 811 O O . GLN A 1 104 ? 0.910 -7.472 4.326 1.00 94.88 104 GLN A O 1
ATOM 816 N N . LEU A 1 105 ? 1.283 -6.125 2.562 1.00 95.44 105 LEU A N 1
ATOM 817 C CA . LEU A 1 105 ? -0.112 -6.117 2.096 1.00 95.44 105 LEU A CA 1
ATOM 818 C C . LEU A 1 105 ? -0.648 -7.533 1.795 1.00 95.44 105 LEU A C 1
ATOM 820 O O . LEU A 1 105 ? -1.642 -7.915 2.414 1.00 95.44 105 LEU A O 1
ATOM 824 N N . PRO A 1 106 ? -0.005 -8.366 0.944 1.00 91.19 106 PRO A N 1
ATOM 825 C CA . PRO A 1 106 ? -0.539 -9.696 0.627 1.00 91.19 106 PRO A CA 1
ATOM 826 C C . PRO A 1 106 ? -0.505 -10.660 1.820 1.00 91.19 106 PRO A C 1
ATOM 828 O O . PRO A 1 106 ? -1.280 -11.614 1.885 1.00 91.19 106 PRO A O 1
ATOM 831 N N . ARG A 1 107 ? 0.406 -10.437 2.777 1.00 93.38 107 ARG A N 1
ATOM 832 C CA . ARG A 1 107 ? 0.569 -11.280 3.972 1.00 93.38 107 ARG A CA 1
ATOM 833 C C . ARG A 1 107 ? -0.196 -10.769 5.183 1.00 93.38 107 ARG A C 1
ATOM 835 O O . ARG A 1 107 ? -0.201 -11.470 6.189 1.00 93.38 107 ARG A O 1
ATOM 842 N N . ALA A 1 108 ? -0.847 -9.608 5.114 1.00 95.25 108 ALA A N 1
ATOM 843 C CA . ALA A 1 108 ? -1.410 -8.929 6.280 1.00 95.25 108 ALA A CA 1
ATOM 844 C C . ALA A 1 108 ? -2.319 -9.848 7.111 1.00 95.25 108 ALA A C 1
ATOM 846 O O . ALA A 1 108 ? -2.124 -9.985 8.316 1.00 95.25 108 ALA A O 1
ATOM 847 N N . ARG A 1 109 ? -3.218 -10.593 6.458 1.00 94.00 109 ARG A N 1
ATOM 848 C CA . ARG A 1 109 ? -4.073 -11.581 7.134 1.00 94.00 109 ARG A CA 1
ATOM 849 C C . ARG A 1 109 ? -3.288 -12.759 7.716 1.00 94.00 109 ARG A C 1
ATOM 851 O O . ARG A 1 109 ? -3.510 -13.149 8.854 1.00 94.00 109 ARG A O 1
ATOM 858 N N . ALA A 1 110 ? -2.354 -13.326 6.951 1.00 92.31 110 ALA A N 1
ATOM 859 C CA . ALA A 1 110 ? -1.528 -14.449 7.407 1.00 92.31 110 ALA A CA 1
ATOM 860 C C . ALA A 1 110 ? -0.624 -14.071 8.596 1.00 92.31 110 ALA A C 1
ATOM 862 O O . ALA A 1 110 ? -0.295 -14.927 9.413 1.00 92.31 110 ALA A O 1
ATOM 863 N N . ASN A 1 111 ? -0.256 -12.793 8.698 1.00 94.19 111 ASN A N 1
ATOM 864 C CA . ASN A 1 111 ? 0.526 -12.235 9.795 1.00 94.19 111 ASN A CA 1
ATOM 865 C C . ASN A 1 111 ? -0.335 -11.825 11.005 1.00 94.19 111 ASN A C 1
ATOM 867 O O . ASN A 1 111 ? 0.223 -11.371 11.998 1.00 94.19 111 ASN A O 1
ATOM 871 N N . GLY A 1 112 ? -1.664 -11.975 10.940 1.00 96.19 112 GLY A N 1
ATOM 872 C CA . GLY A 1 112 ? -2.580 -11.591 12.018 1.00 96.19 112 GLY A CA 1
ATOM 873 C C . GLY A 1 112 ? -2.851 -10.087 12.121 1.00 96.19 112 GLY A C 1
ATOM 874 O O . GLY A 1 112 ? -3.312 -9.635 13.160 1.00 96.19 112 GLY A O 1
ATOM 875 N N . ASN A 1 113 ? -2.562 -9.314 11.068 1.00 97.38 113 ASN A N 1
ATOM 876 C CA . ASN A 1 113 ? -2.866 -7.879 11.021 1.00 97.38 113 ASN A CA 1
ATOM 877 C C . ASN A 1 113 ? -4.305 -7.590 10.559 1.00 97.38 113 ASN A C 1
ATOM 879 O O . ASN A 1 113 ? -4.766 -6.468 10.721 1.00 97.38 113 ASN A O 1
ATOM 883 N N . LEU A 1 114 ? -4.983 -8.561 9.936 1.00 97.44 114 LEU A N 1
ATOM 884 C CA . LEU A 1 114 ? -6.363 -8.447 9.449 1.00 97.44 114 LEU A CA 1
ATOM 885 C C . LEU A 1 114 ? -7.169 -9.660 9.914 1.00 97.44 114 LEU A C 1
ATOM 887 O O . LEU A 1 114 ? -6.690 -10.791 9.765 1.00 97.44 114 LEU A O 1
ATOM 891 N N . ASP A 1 115 ? -8.395 -9.439 10.382 1.00 94.88 115 ASP A N 1
ATOM 892 C CA . ASP A 1 115 ? -9.285 -10.511 10.830 1.00 94.88 115 ASP A CA 1
ATOM 893 C C . ASP A 1 115 ? -10.216 -10.970 9.701 1.00 94.88 115 ASP A C 1
ATOM 895 O O . ASP A 1 115 ? -10.356 -12.175 9.425 1.00 94.88 115 ASP A O 1
ATOM 899 N N . VAL A 1 116 ? -10.838 -10.014 9.006 1.00 91.06 116 VAL A N 1
ATOM 900 C CA . VAL A 1 116 ? -11.898 -10.279 8.025 1.00 91.06 116 VAL A CA 1
ATOM 901 C C . VAL A 1 116 ? -11.463 -10.000 6.596 1.00 91.06 116 VAL A C 1
ATOM 903 O O . VAL A 1 116 ? -11.777 -10.813 5.713 1.00 91.06 116 VAL A O 1
ATOM 906 N N . ALA A 1 117 ? -10.708 -8.928 6.359 1.00 95.38 117 ALA A N 1
ATOM 907 C CA . ALA A 1 117 ? -10.331 -8.507 5.018 1.00 95.38 117 ALA A CA 1
ATOM 908 C C . ALA A 1 117 ? -9.379 -9.505 4.333 1.00 95.38 117 ALA A C 1
ATOM 910 O O . ALA A 1 117 ? -8.578 -10.215 4.954 1.00 95.38 117 ALA A O 1
ATOM 911 N N . LYS A 1 118 ? -9.485 -9.594 3.006 1.00 93.12 118 LYS A N 1
ATOM 912 C CA . LYS A 1 118 ? -8.552 -10.325 2.139 1.00 93.12 118 LYS A CA 1
ATOM 913 C C . LYS A 1 118 ? -7.930 -9.331 1.179 1.00 93.12 118 LYS A C 1
ATOM 915 O O . LYS A 1 118 ? -8.635 -8.790 0.337 1.00 93.12 118 LYS A O 1
ATOM 920 N N . VAL A 1 119 ? -6.627 -9.105 1.296 1.00 94.19 119 VAL A N 1
ATOM 921 C CA . VAL A 1 119 ? -5.922 -8.117 0.476 1.00 94.19 119 VAL A CA 1
ATOM 922 C C . VAL A 1 119 ? -5.127 -8.819 -0.619 1.00 94.19 119 VAL A C 1
ATOM 924 O O . VAL A 1 119 ? -4.270 -9.654 -0.332 1.00 94.19 119 VAL A O 1
ATOM 927 N N . GLY A 1 120 ? -5.418 -8.473 -1.869 1.00 91.56 120 GLY A N 1
ATOM 928 C CA . GLY A 1 120 ? -4.590 -8.780 -3.031 1.00 91.56 120 GLY A CA 1
ATOM 929 C C . GLY A 1 120 ? -3.826 -7.540 -3.487 1.00 91.56 120 GLY A C 1
ATOM 930 O O . GLY A 1 120 ? -4.265 -6.411 -3.266 1.00 91.56 120 GLY A O 1
ATOM 931 N N . LEU A 1 121 ? -2.678 -7.754 -4.124 1.00 92.31 121 LEU A N 1
ATOM 932 C CA . LEU A 1 121 ? -1.799 -6.691 -4.599 1.00 92.31 121 LEU A CA 1
ATOM 933 C C . LEU A 1 121 ? -1.472 -6.904 -6.075 1.00 92.31 121 LEU A C 1
ATOM 935 O O . LEU A 1 121 ? -1.067 -7.998 -6.462 1.00 92.31 121 LEU A O 1
ATOM 939 N N . ILE A 1 122 ? -1.607 -5.847 -6.870 1.00 89.31 122 ILE A N 1
ATOM 940 C CA . ILE A 1 122 ? -1.146 -5.779 -8.257 1.00 89.31 122 ILE A CA 1
ATOM 941 C C . ILE A 1 122 ? -0.127 -4.643 -8.332 1.00 89.31 122 ILE A C 1
ATOM 943 O O . ILE A 1 122 ? -0.455 -3.505 -8.005 1.00 89.31 122 ILE A O 1
ATOM 947 N N . GLY A 1 123 ? 1.103 -4.952 -8.736 1.00 89.56 123 GLY A N 1
ATOM 948 C CA . GLY A 1 123 ? 2.147 -3.959 -8.989 1.00 89.56 123 GLY A CA 1
ATOM 949 C C . GLY A 1 123 ? 2.358 -3.773 -10.487 1.00 89.56 123 GLY A C 1
ATOM 950 O O . GLY A 1 123 ? 2.566 -4.759 -11.189 1.00 89.56 123 GLY A O 1
ATOM 951 N N . ILE A 1 124 ? 2.309 -2.533 -10.969 1.00 88.31 124 ILE A N 1
ATOM 952 C CA . ILE A 1 124 ? 2.604 -2.169 -12.358 1.00 88.31 124 ILE A CA 1
ATOM 953 C C . ILE A 1 124 ? 3.918 -1.389 -12.364 1.00 88.31 124 ILE A C 1
ATOM 955 O O . ILE A 1 124 ? 4.060 -0.385 -11.668 1.00 88.31 124 ILE A O 1
ATOM 959 N N . SER A 1 125 ? 4.882 -1.879 -13.138 1.00 87.69 125 SER A N 1
ATOM 960 C CA . SER A 1 125 ? 6.221 -1.307 -13.287 1.00 87.69 125 SER A CA 1
ATOM 961 C C . SER A 1 125 ? 6.492 -1.054 -14.764 1.00 87.69 125 SER A C 1
ATOM 963 O O . SER A 1 125 ? 6.155 -1.895 -15.599 1.00 87.69 125 SER A O 1
ATOM 965 N N . ASN A 1 126 ? 7.133 0.071 -15.080 1.00 85.38 126 ASN A N 1
ATOM 966 C CA . ASN A 1 126 ? 7.684 0.310 -16.418 1.00 85.38 126 ASN A CA 1
ATOM 967 C C . ASN A 1 126 ? 9.123 -0.209 -16.559 1.00 85.38 126 ASN A C 1
ATOM 969 O O . ASN A 1 126 ? 9.650 -0.275 -17.671 1.00 85.38 126 ASN A O 1
ATOM 973 N N . ASP A 1 127 ? 9.755 -0.580 -15.446 1.00 87.19 127 ASP A N 1
ATOM 974 C CA . ASP A 1 127 ? 11.080 -1.175 -15.427 1.00 87.19 127 ASP A CA 1
ATOM 975 C C . ASP A 1 127 ? 11.000 -2.710 -15.455 1.00 87.19 127 ASP A C 1
ATOM 977 O O . ASP A 1 127 ? 10.422 -3.344 -14.565 1.00 87.19 127 ASP A O 1
ATOM 981 N N . PHE A 1 128 ? 11.624 -3.303 -16.477 1.00 81.62 128 PHE A N 1
ATOM 982 C CA . PHE A 1 128 ? 11.736 -4.749 -16.656 1.00 81.62 128 PHE A CA 1
ATOM 983 C C . PHE A 1 128 ? 12.661 -5.408 -15.622 1.00 81.62 128 PHE A C 1
ATOM 985 O O . PHE A 1 128 ? 12.459 -6.583 -15.318 1.00 81.62 128 PHE A O 1
ATOM 992 N N . SER A 1 129 ? 13.646 -4.686 -15.065 1.00 84.75 129 SER A N 1
ATOM 993 C CA . SER A 1 129 ? 14.527 -5.216 -14.008 1.00 84.75 129 SER A CA 1
ATOM 994 C C . SER A 1 129 ? 13.929 -5.145 -12.611 1.00 84.75 129 SER A C 1
ATOM 996 O O . SER A 1 129 ? 14.388 -5.866 -11.729 1.00 84.75 129 SER A O 1
ATOM 998 N N . PHE A 1 130 ? 12.866 -4.363 -12.407 1.00 85.00 130 PHE A N 1
ATOM 999 C CA . PHE A 1 130 ? 12.276 -4.152 -11.086 1.00 85.00 130 PHE A CA 1
ATOM 1000 C C . PHE A 1 130 ? 11.989 -5.463 -10.342 1.00 85.00 130 PHE A C 1
ATOM 1002 O O . PHE A 1 130 ? 12.278 -5.598 -9.154 1.00 85.00 130 PHE A O 1
ATOM 1009 N N . ARG A 1 131 ? 11.464 -6.473 -11.052 1.00 82.31 131 ARG A N 1
ATOM 1010 C CA . ARG A 1 131 ? 11.206 -7.794 -10.464 1.00 82.31 131 ARG A CA 1
ATOM 1011 C C . ARG A 1 131 ? 12.482 -8.422 -9.920 1.00 82.31 131 ARG A C 1
ATOM 1013 O O . ARG A 1 131 ? 12.428 -9.016 -8.848 1.00 82.31 131 ARG A O 1
ATOM 1020 N N . ASP A 1 132 ? 13.597 -8.330 -10.634 1.00 84.56 132 ASP A N 1
ATOM 1021 C CA . ASP A 1 132 ? 14.869 -8.923 -10.223 1.00 84.56 132 ASP A CA 1
ATOM 1022 C C . ASP A 1 132 ? 15.449 -8.234 -8.987 1.00 84.56 132 ASP A C 1
ATOM 1024 O O . ASP A 1 132 ? 16.046 -8.916 -8.147 1.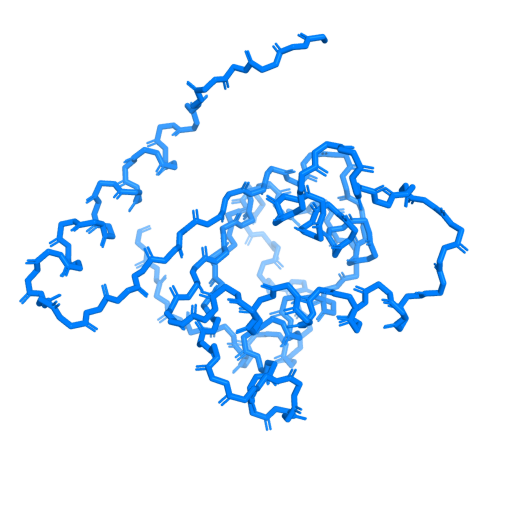00 84.56 132 ASP A O 1
ATOM 1028 N N . ASP A 1 133 ? 15.150 -6.951 -8.805 1.00 85.50 133 ASP A N 1
ATOM 1029 C CA . ASP A 1 133 ? 15.588 -6.156 -7.659 1.00 85.50 133 ASP A CA 1
ATOM 1030 C C . ASP A 1 133 ? 14.746 -6.386 -6.393 1.00 85.50 133 ASP A C 1
ATOM 1032 O O . ASP A 1 133 ? 15.203 -6.108 -5.280 1.00 85.50 133 ASP A O 1
ATOM 1036 N N . LEU A 1 134 ? 13.548 -6.975 -6.518 1.00 86.38 134 LEU A N 1
ATOM 1037 C CA . LEU A 1 134 ? 12.719 -7.327 -5.363 1.00 86.38 134 LEU A CA 1
ATOM 1038 C C . LEU A 1 134 ? 13.411 -8.335 -4.440 1.00 86.38 134 LEU A C 1
ATOM 1040 O O . LEU A 1 134 ? 14.009 -9.335 -4.867 1.00 86.38 134 LEU A O 1
ATOM 1044 N N . SER A 1 135 ? 13.229 -8.133 -3.135 1.00 87.19 135 SER A N 1
ATOM 1045 C CA . SER A 1 135 ? 13.739 -9.059 -2.133 1.00 87.19 135 SER A CA 1
ATOM 1046 C C . SER A 1 135 ? 13.102 -10.455 -2.275 1.00 87.19 135 SER A C 1
ATOM 1048 O O . SER A 1 135 ? 11.930 -10.584 -2.654 1.00 87.19 135 SER A O 1
ATOM 1050 N N . PRO A 1 136 ? 13.818 -11.541 -1.912 1.00 87.00 136 PRO A N 1
ATOM 1051 C CA . PRO A 1 136 ? 13.306 -12.911 -2.050 1.00 87.00 136 PRO A CA 1
ATOM 1052 C C . PRO A 1 136 ? 11.956 -13.154 -1.356 1.00 87.00 136 PRO A C 1
ATOM 1054 O O . PRO A 1 136 ? 11.121 -13.911 -1.848 1.00 87.00 136 PRO A O 1
ATOM 1057 N N . LYS A 1 137 ? 11.721 -12.478 -0.224 1.00 85.75 137 LYS A N 1
ATOM 1058 C CA . LYS A 1 137 ? 10.459 -12.538 0.530 1.00 85.75 137 LYS A CA 1
ATOM 1059 C C . LYS A 1 137 ? 9.282 -11.938 -0.250 1.00 85.75 137 LYS A C 1
ATOM 1061 O O . LYS A 1 137 ? 8.190 -12.498 -0.196 1.00 85.75 137 LYS A O 1
ATOM 1066 N N . VAL A 1 138 ? 9.493 -10.835 -0.976 1.00 85.94 138 VAL A N 1
ATOM 1067 C CA . VAL A 1 138 ? 8.449 -10.177 -1.776 1.00 85.94 138 VAL A CA 1
ATOM 1068 C C . VAL A 1 138 ? 8.137 -11.033 -2.991 1.00 85.94 138 VAL A C 1
ATOM 1070 O O . VAL A 1 138 ? 6.972 -11.347 -3.215 1.00 85.94 138 VAL A O 1
ATOM 1073 N N . LYS A 1 139 ? 9.170 -11.514 -3.694 1.00 85.38 139 LYS A N 1
ATOM 1074 C CA . LYS A 1 139 ? 9.018 -12.448 -4.822 1.00 85.38 139 LYS A CA 1
ATOM 1075 C C . LYS A 1 139 ? 8.165 -13.660 -4.450 1.00 85.38 139 LYS A C 1
ATOM 1077 O O . LYS A 1 139 ? 7.222 -13.982 -5.151 1.00 85.38 139 LYS A O 1
ATOM 1082 N N . SER A 1 140 ? 8.436 -14.280 -3.299 1.00 83.62 140 SER A N 1
ATOM 1083 C CA . SER A 1 140 ? 7.659 -15.427 -2.809 1.00 83.62 140 SER A CA 1
ATOM 1084 C C . SER A 1 140 ? 6.232 -15.080 -2.357 1.00 83.62 140 SER A C 1
ATOM 1086 O O . SER A 1 140 ? 5.436 -15.989 -2.109 1.00 83.62 140 SER A O 1
ATOM 1088 N N . SER A 1 141 ? 5.921 -13.804 -2.130 1.00 81.31 141 SER A N 1
ATOM 1089 C CA . SER A 1 141 ? 4.610 -13.366 -1.652 1.00 81.31 141 SER A CA 1
ATOM 1090 C C . SER A 1 141 ? 3.685 -12.885 -2.764 1.00 81.31 141 SER A C 1
ATOM 1092 O O . SER A 1 141 ? 2.471 -12.887 -2.564 1.00 81.31 141 SER A O 1
ATOM 1094 N N . LEU A 1 142 ? 4.236 -12.451 -3.894 1.00 77.31 142 LEU A N 1
ATOM 1095 C CA . LEU A 1 142 ? 3.467 -12.081 -5.073 1.00 77.31 142 LEU A CA 1
ATOM 1096 C C . LEU A 1 142 ? 3.089 -13.363 -5.828 1.00 77.31 142 LEU A C 1
ATOM 1098 O O . LEU A 1 142 ? 3.935 -14.222 -6.065 1.00 77.31 142 LEU A O 1
ATOM 1102 N N . CYS A 1 143 ? 1.805 -13.525 -6.154 1.00 62.09 143 CYS A N 1
ATOM 1103 C CA . CYS A 1 143 ? 1.351 -14.653 -6.964 1.00 62.09 143 CYS A CA 1
ATOM 1104 C C . CYS A 1 143 ? 1.790 -14.417 -8.416 1.00 62.09 143 CYS A C 1
ATOM 1106 O O . CYS A 1 143 ? 1.568 -13.333 -8.953 1.00 62.09 143 CYS A O 1
ATOM 1108 N N . GLU A 1 144 ? 2.442 -15.399 -9.035 1.00 53.38 144 GLU A N 1
ATOM 1109 C CA . GLU A 1 144 ? 2.988 -15.257 -10.386 1.00 53.38 144 GLU A CA 1
ATOM 1110 C C . GLU A 1 144 ? 1.888 -15.440 -11.439 1.00 53.38 144 GLU A C 1
ATOM 1112 O O . GLU A 1 144 ? 1.396 -16.549 -11.645 1.00 53.38 144 GLU A O 1
ATOM 1117 N N . GLN A 1 145 ? 1.526 -14.356 -12.129 1.00 49.25 145 GLN A N 1
ATOM 1118 C CA . GLN A 1 145 ? 0.790 -14.415 -13.390 1.00 49.25 145 GLN A CA 1
ATOM 1119 C C . GLN A 1 145 ? 1.209 -13.243 -14.288 1.00 49.25 145 GLN A C 1
ATOM 1121 O O . GLN A 1 145 ? 1.011 -12.084 -13.935 1.00 49.25 145 GLN A O 1
ATOM 1126 N N . GLU A 1 146 ? 1.819 -13.555 -15.433 1.00 44.69 146 GLU A N 1
ATOM 1127 C CA . GLU A 1 146 ? 2.114 -12.586 -16.496 1.00 44.69 146 GLU A CA 1
ATOM 1128 C C . GLU A 1 146 ? 0.897 -12.497 -17.429 1.00 44.69 146 GLU A C 1
ATOM 1130 O O . GLU A 1 146 ? 0.358 -13.530 -17.838 1.00 44.69 146 GLU A O 1
ATOM 1135 N N . ILE A 1 147 ? 0.447 -11.271 -17.721 1.00 46.00 147 ILE A N 1
ATOM 1136 C CA . ILE A 1 147 ? -0.637 -10.963 -18.670 1.00 46.00 147 ILE A CA 1
ATOM 1137 C C . ILE A 1 147 ? -0.085 -10.045 -19.756 1.00 46.00 147 ILE A C 1
ATOM 1139 O O . ILE A 1 147 ? 0.606 -9.070 -19.384 1.00 46.00 147 ILE A O 1
#